Protein AF-A0A9X8VD33-F1 (afdb_monomer_lite)

Secondary structure (DSSP, 8-state):
--EE----TTSS-HHHHHH-TTS-HHHHHHHHHHHTT-EE----SSS---HHHHHHHHHHHHHHHHHHHT-

pLDDT: mean 97.25, std 4.63, range [62.94, 98.75]

Sequence (71 aa):
EIMGKINGAVGNYNAHIVAYPEVDWHQFSEAFVTSLGITWNPYTTQIEPHDYIAELFDCVARFNTILIDFD

InterPro domains:
  IPR008948 L-Aspartase-like [SSF48557] (2-70)
  IPR022761 Fumarate lyase, N-terminal [PF00206] (3-71)
  IPR047136 Adenylosuccinate lyase PurB, bacteria [PTHR43411] (1-71)

Radius of gyration: 17.24 Å; chains: 1; bounding box: 39×19×53 Å

Foldseek 3Di:
DAEDWDQPQFLPVVVVCVVPVPDPVLVVGCCVQVVVVHHYDNDDTNDDPCVVVVVVVVVVVVVVVVVVVVD

Organism: Serratia marcescens (NCBI:txid615)

Structure (mmCIF, N/CA/C/O backbone):
data_AF-A0A9X8VD33-F1
#
_entry.id   AF-A0A9X8VD33-F1
#
loop_
_atom_site.group_PDB
_atom_site.id
_atom_site.type_symbol
_atom_site.label_atom_id
_atom_site.label_alt_id
_atom_site.label_comp_id
_atom_site.label_asym_id
_atom_site.label_entity_id
_atom_site.label_seq_id
_atom_site.pdbx_PDB_ins_code
_atom_site.Cartn_x
_atom_site.Cartn_y
_atom_site.Cartn_z
_atom_site.occupancy
_atom_site.B_iso_or_equiv
_atom_site.auth_seq_id
_atom_site.auth_comp_id
_atom_site.auth_asym_id
_atom_site.auth_atom_id
_atom_site.pdbx_PDB_model_num
ATOM 1 N N . GLU A 1 1 ? -10.672 -0.808 5.397 1.00 84.12 1 GLU A N 1
ATOM 2 C CA . GLU A 1 1 ? -10.119 -2.067 4.833 1.00 84.12 1 GLU A CA 1
ATOM 3 C C . GLU A 1 1 ? -8.659 -2.188 5.262 1.00 84.12 1 GLU A C 1
ATOM 5 O O . GLU A 1 1 ? -8.090 -1.170 5.624 1.00 84.12 1 GLU A O 1
ATOM 10 N N . ILE A 1 2 ? -8.044 -3.376 5.290 1.00 93.88 2 ILE A N 1
ATOM 11 C CA . ILE A 1 2 ? -6.595 -3.472 5.566 1.00 93.88 2 ILE A CA 1
ATOM 12 C C . ILE A 1 2 ? -5.854 -3.220 4.254 1.00 93.88 2 ILE A C 1
ATOM 14 O O . ILE A 1 2 ? -6.113 -3.930 3.278 1.00 93.88 2 ILE A O 1
ATOM 18 N N . MET A 1 3 ? -4.957 -2.228 4.231 1.00 97.56 3 MET A N 1
ATOM 19 C CA . MET A 1 3 ? -4.232 -1.826 3.022 1.00 97.56 3 MET A CA 1
ATOM 20 C C . MET A 1 3 ? -2.762 -2.262 3.039 1.00 97.56 3 MET A C 1
ATOM 22 O O . MET A 1 3 ? -2.131 -2.357 4.092 1.00 97.56 3 MET A O 1
ATOM 26 N N . GLY A 1 4 ? -2.206 -2.524 1.856 1.00 98.00 4 GLY A N 1
ATOM 27 C CA . GLY A 1 4 ? -0.819 -2.950 1.673 1.00 98.00 4 GLY A CA 1
ATOM 28 C C . GLY A 1 4 ? -0.219 -2.451 0.362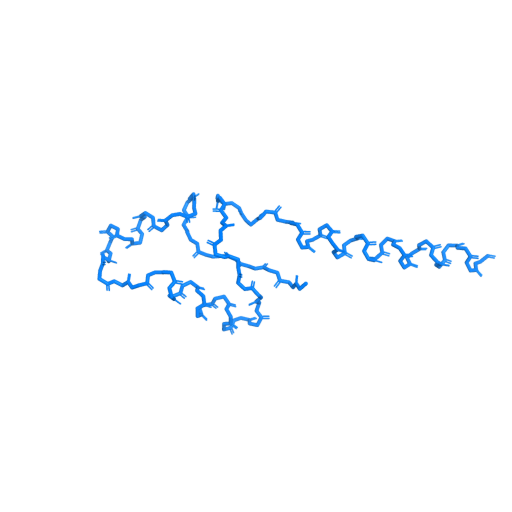 1.00 98.00 4 GLY A C 1
ATOM 29 O O . GLY A 1 4 ? -0.935 -2.109 -0.577 1.00 98.00 4 GLY A O 1
ATOM 30 N N . LYS A 1 5 ? 1.116 -2.410 0.292 1.00 98.50 5 LYS A N 1
ATOM 31 C CA . LYS A 1 5 ? 1.861 -1.867 -0.854 1.00 98.50 5 LYS A CA 1
ATOM 32 C C . LYS A 1 5 ? 3.131 -2.661 -1.150 1.00 98.50 5 LYS A C 1
ATOM 34 O O . LYS A 1 5 ? 3.768 -3.172 -0.229 1.00 98.50 5 LYS A O 1
ATOM 39 N N . ILE A 1 6 ? 3.564 -2.666 -2.412 1.00 98.56 6 ILE A N 1
ATOM 40 C CA . ILE A 1 6 ? 4.915 -3.089 -2.816 1.00 98.56 6 ILE A CA 1
ATOM 41 C C . ILE A 1 6 ? 5.357 -2.365 -4.097 1.00 98.56 6 ILE A C 1
ATOM 43 O O . ILE A 1 6 ? 5.001 -2.745 -5.203 1.00 98.56 6 ILE A O 1
ATOM 47 N N . ASN A 1 7 ? 6.126 -1.285 -3.959 1.00 98.38 7 ASN A N 1
ATOM 48 C CA . ASN A 1 7 ? 6.501 -0.405 -5.080 1.00 98.38 7 ASN A CA 1
ATOM 49 C C . ASN A 1 7 ? 7.919 0.191 -4.944 1.00 98.38 7 ASN A C 1
ATOM 51 O O . ASN A 1 7 ? 8.265 1.224 -5.521 1.00 98.38 7 ASN A O 1
ATOM 55 N N . GLY A 1 8 ? 8.787 -0.507 -4.205 1.00 97.81 8 GLY A N 1
ATOM 56 C CA . GLY A 1 8 ? 1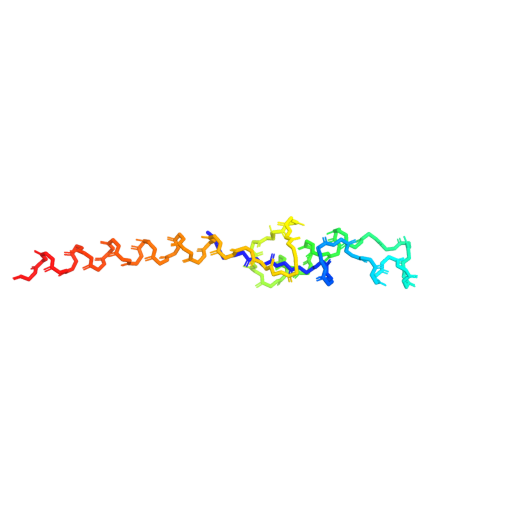0.207 -0.182 -4.071 1.00 97.81 8 GLY A CA 1
ATOM 57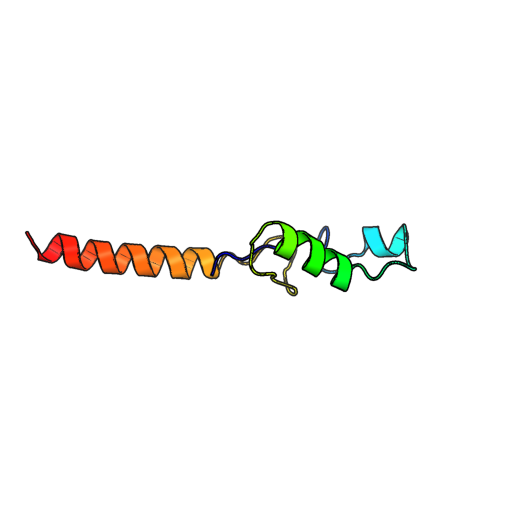 C C . GLY A 1 8 ? 10.528 0.949 -3.094 1.00 97.81 8 GLY A C 1
ATOM 58 O O . GLY A 1 8 ? 9.712 1.323 -2.254 1.00 97.81 8 GLY A O 1
ATOM 59 N N . ALA A 1 9 ? 11.761 1.461 -3.199 1.00 97.19 9 ALA A N 1
ATOM 60 C CA . ALA A 1 9 ? 12.373 2.341 -2.200 1.00 97.19 9 ALA A CA 1
ATOM 61 C C . ALA A 1 9 ? 11.573 3.617 -1.913 1.00 97.19 9 ALA A C 1
ATOM 63 O O . ALA A 1 9 ? 11.544 4.064 -0.776 1.00 97.19 9 ALA A O 1
ATOM 64 N N . VAL A 1 10 ? 10.938 4.200 -2.931 1.00 97.56 10 VAL A N 1
ATOM 65 C CA . VAL A 1 10 ? 10.232 5.490 -2.822 1.00 97.56 10 VAL A CA 1
ATOM 66 C C . VAL A 1 10 ? 8.889 5.499 -3.555 1.00 97.56 10 VAL A C 1
ATOM 68 O O . VAL A 1 10 ? 8.389 6.565 -3.887 1.00 97.56 10 VAL A O 1
ATOM 71 N N . GLY A 1 11 ? 8.322 4.327 -3.848 1.00 97.81 11 GLY A N 1
ATOM 72 C CA . GLY A 1 11 ? 6.990 4.236 -4.454 1.00 97.81 11 GLY A CA 1
ATOM 73 C C . GLY A 1 11 ? 6.922 4.103 -5.978 1.00 97.81 11 GLY A C 1
ATOM 74 O O . GLY A 1 11 ? 5.836 3.938 -6.514 1.00 97.81 11 GLY A O 1
ATOM 75 N N . ASN A 1 12 ? 8.060 4.152 -6.682 1.00 98.31 12 ASN A N 1
ATOM 76 C CA . ASN A 1 12 ? 8.101 4.305 -8.147 1.00 98.31 12 ASN A CA 1
ATOM 77 C C . ASN A 1 12 ? 8.703 3.113 -8.908 1.00 98.31 12 ASN A C 1
ATOM 79 O O . ASN A 1 12 ? 9.087 3.252 -10.063 1.00 98.31 12 ASN A O 1
ATOM 83 N N . TYR A 1 13 ? 8.875 1.956 -8.269 1.00 98.25 13 TYR A N 1
ATOM 84 C CA . TYR A 1 13 ? 9.402 0.738 -8.906 1.00 98.25 13 TYR A CA 1
ATOM 85 C C . TYR A 1 13 ? 10.819 0.841 -9.520 1.00 98.25 13 TYR A C 1
ATOM 87 O O . TYR A 1 13 ? 11.268 -0.128 -10.119 1.00 98.25 13 TYR A O 1
ATOM 95 N N . ASN A 1 14 ? 11.569 1.933 -9.307 1.00 98.25 14 ASN A N 1
ATOM 96 C CA . ASN A 1 14 ? 12.853 2.241 -9.971 1.00 98.25 14 ASN A CA 1
ATOM 97 C C . ASN A 1 14 ? 13.807 1.043 -10.154 1.00 98.25 14 ASN A C 1
ATOM 99 O O . ASN A 1 14 ? 14.222 0.749 -11.268 1.00 98.25 14 ASN A O 1
ATOM 103 N N . ALA A 1 15 ? 14.144 0.332 -9.072 1.00 98.25 15 ALA A N 1
ATOM 104 C CA . ALA A 1 15 ? 15.067 -0.805 -9.139 1.00 98.25 15 ALA A CA 1
ATOM 105 C C . ALA A 1 15 ? 14.517 -1.981 -9.966 1.00 98.25 15 ALA A C 1
ATOM 107 O O . ALA A 1 15 ? 15.270 -2.656 -10.660 1.00 98.25 15 ALA A O 1
ATOM 108 N N . HIS A 1 16 ? 13.204 -2.199 -9.910 1.00 98.31 16 HIS A N 1
ATOM 109 C CA . HIS A 1 16 ? 12.524 -3.274 -10.624 1.00 98.31 16 HIS A CA 1
ATOM 110 C C . HIS A 1 16 ? 12.530 -2.992 -12.129 1.00 98.31 16 HIS A C 1
ATOM 112 O O . HIS A 1 16 ? 12.930 -3.851 -12.905 1.00 98.31 16 HIS A O 1
ATOM 118 N N . ILE A 1 17 ? 12.197 -1.756 -12.520 1.00 98.38 17 ILE A N 1
ATOM 119 C CA . ILE A 1 17 ? 12.205 -1.305 -13.920 1.00 98.38 17 ILE A CA 1
ATOM 120 C C . ILE A 1 17 ? 13.622 -1.332 -14.509 1.00 98.38 17 ILE A C 1
ATOM 122 O O . ILE A 1 17 ? 13.790 -1.700 -15.665 1.00 98.38 17 ILE A O 1
ATOM 126 N N . VAL A 1 18 ? 14.656 -0.975 -13.735 1.00 98.38 18 VAL A N 1
ATOM 127 C CA . VAL A 1 18 ? 16.052 -1.048 -14.212 1.00 98.38 18 VAL A CA 1
ATOM 128 C C . VAL A 1 18 ? 16.484 -2.491 -14.480 1.00 98.38 18 VAL A C 1
ATOM 130 O O . VAL A 1 18 ? 17.195 -2.739 -15.450 1.00 98.38 18 VAL A O 1
ATOM 133 N N . ALA A 1 19 ? 16.086 -3.435 -13.624 1.00 98.38 19 ALA A N 1
ATOM 134 C CA . ALA A 1 19 ? 16.474 -4.836 -13.766 1.00 98.38 19 ALA A CA 1
ATOM 135 C C . ALA A 1 19 ? 15.649 -5.583 -14.828 1.00 98.38 19 ALA A C 1
ATOM 137 O O . ALA A 1 19 ? 16.208 -6.400 -15.553 1.00 98.38 19 ALA A O 1
ATOM 138 N N . TYR A 1 20 ? 14.348 -5.295 -14.914 1.00 98.38 20 TYR A N 1
ATOM 139 C CA . TYR A 1 20 ? 13.395 -5.948 -15.816 1.00 98.38 20 TYR A CA 1
ATOM 140 C C . TYR A 1 20 ? 12.393 -4.913 -16.356 1.00 98.38 20 TYR A C 1
ATOM 142 O O . TYR A 1 20 ? 11.291 -4.764 -15.812 1.00 98.38 20 TYR A O 1
ATOM 150 N N . PRO A 1 21 ? 12.774 -4.144 -17.387 1.00 98.06 21 PRO A N 1
ATOM 151 C CA . PRO A 1 21 ? 11.934 -3.087 -17.954 1.00 98.06 21 PRO A CA 1
ATOM 152 C C . PRO A 1 21 ? 10.689 -3.604 -18.692 1.00 98.06 21 PRO A C 1
ATOM 154 O O . PRO A 1 21 ? 9.751 -2.844 -18.910 1.00 98.06 21 PRO A O 1
ATOM 157 N N . GLU A 1 22 ? 10.672 -4.872 -19.095 1.00 98.44 22 GLU A N 1
ATOM 158 C CA . GLU A 1 22 ? 9.580 -5.514 -19.832 1.00 98.44 22 GLU A CA 1
ATOM 159 C C . GLU A 1 22 ? 8.421 -6.002 -18.950 1.00 98.44 22 GLU A C 1
ATOM 161 O O . GLU A 1 22 ? 7.357 -6.343 -19.469 1.00 98.44 22 GLU A O 1
ATOM 166 N N . VAL A 1 23 ? 8.615 -6.053 -17.630 1.00 98.44 23 VAL A N 1
ATOM 167 C CA . VAL A 1 23 ? 7.599 -6.512 -16.676 1.00 98.44 23 VAL A CA 1
ATOM 168 C C . VAL A 1 23 ? 6.715 -5.339 -16.252 1.00 98.44 23 VAL A C 1
ATOM 170 O O . VAL A 1 23 ? 7.212 -4.303 -15.807 1.00 98.44 23 VAL A O 1
ATOM 173 N N . ASP A 1 24 ? 5.392 -5.516 -16.320 1.00 98.44 24 ASP A N 1
ATOM 174 C CA . ASP A 1 24 ? 4.442 -4.577 -15.716 1.00 98.44 24 ASP A CA 1
ATOM 175 C C . ASP A 1 24 ? 4.457 -4.725 -14.186 1.00 98.44 24 ASP A C 1
ATOM 177 O O . ASP A 1 24 ? 3.730 -5.517 -13.580 1.00 98.44 24 ASP A O 1
ATOM 181 N N . TRP A 1 25 ? 5.336 -3.953 -13.550 1.00 98.62 25 TRP A N 1
ATOM 182 C CA . TRP A 1 25 ? 5.512 -3.962 -12.100 1.00 98.62 25 TRP A CA 1
ATOM 183 C C . TRP A 1 25 ? 4.318 -3.400 -11.329 1.00 98.62 25 TRP A C 1
ATOM 185 O O . TRP A 1 25 ? 4.137 -3.751 -10.162 1.00 98.62 25 TRP A O 1
ATOM 195 N N . HIS A 1 26 ? 3.496 -2.562 -11.963 1.00 98.56 26 HIS A N 1
ATOM 196 C CA . HIS A 1 26 ? 2.288 -2.027 -11.347 1.00 98.56 26 HIS A CA 1
ATOM 197 C C . HIS A 1 26 ? 1.231 -3.130 -11.241 1.00 98.56 26 HIS A C 1
ATOM 199 O O . HIS A 1 26 ? 0.724 -3.391 -10.151 1.00 98.56 26 HIS A O 1
ATOM 205 N N . GLN A 1 27 ? 0.998 -3.862 -12.335 1.00 98.69 27 GLN A N 1
ATOM 206 C CA . GLN A 1 27 ? 0.116 -5.029 -12.336 1.00 98.69 27 GLN A CA 1
ATOM 207 C C . GLN A 1 27 ? 0.636 -6.148 -11.419 1.00 98.69 27 GLN A C 1
ATOM 209 O O . GLN A 1 27 ? -0.139 -6.766 -10.688 1.00 98.69 27 GLN A O 1
ATOM 214 N N . PHE A 1 28 ? 1.950 -6.402 -11.414 1.00 98.75 28 PHE A N 1
ATOM 215 C CA . PHE A 1 28 ? 2.559 -7.375 -10.504 1.00 98.75 28 PHE A CA 1
ATOM 216 C C . PHE A 1 28 ? 2.314 -7.009 -9.032 1.00 98.75 28 PHE A C 1
ATOM 218 O O . PHE A 1 28 ? 1.984 -7.879 -8.227 1.00 98.75 28 PHE A O 1
ATOM 225 N N . SER A 1 29 ? 2.465 -5.728 -8.678 1.00 98.69 29 SER A N 1
ATOM 226 C CA . SER A 1 29 ? 2.243 -5.229 -7.317 1.00 98.69 29 SER A CA 1
ATOM 227 C C . SER A 1 29 ? 0.811 -5.472 -6.850 1.00 98.69 29 SER A C 1
ATOM 229 O O . SER A 1 29 ? 0.607 -6.012 -5.760 1.00 98.69 29 SER A O 1
ATOM 231 N N . GLU A 1 30 ? -0.170 -5.147 -7.694 1.00 98.75 30 GLU A N 1
ATOM 232 C CA . GLU A 1 30 ? -1.587 -5.382 -7.415 1.00 98.75 30 GLU A CA 1
ATOM 233 C C . GLU A 1 30 ? -1.877 -6.866 -7.203 1.00 98.75 30 GLU A C 1
ATOM 235 O O . GLU A 1 30 ? -2.439 -7.255 -6.176 1.00 98.75 30 GLU A O 1
ATOM 240 N N . ALA A 1 31 ? -1.445 -7.712 -8.142 1.00 98.69 31 ALA A N 1
ATOM 241 C CA . ALA A 1 31 ? -1.658 -9.152 -8.068 1.00 98.69 31 ALA A CA 1
ATOM 242 C C . ALA A 1 31 ? -1.014 -9.753 -6.810 1.00 98.69 31 ALA A C 1
ATOM 244 O O . ALA A 1 31 ? -1.629 -10.567 -6.123 1.00 98.69 31 ALA A O 1
ATOM 245 N N . PHE A 1 32 ? 0.202 -9.324 -6.463 1.00 98.75 32 PHE A N 1
ATOM 246 C CA . PHE A 1 32 ? 0.883 -9.795 -5.264 1.00 98.75 32 PHE A CA 1
ATOM 247 C C . PHE A 1 32 ? 0.139 -9.391 -3.988 1.00 98.75 32 PHE A C 1
ATOM 249 O O . PHE A 1 32 ? -0.149 -10.252 -3.159 1.00 98.75 32 PHE A O 1
ATOM 256 N N . VAL A 1 33 ? -0.212 -8.111 -3.825 1.00 98.56 33 VAL A N 1
ATOM 257 C CA . VAL A 1 33 ? -0.871 -7.638 -2.596 1.00 98.56 33 VAL A CA 1
ATOM 258 C C . VAL A 1 33 ? -2.261 -8.255 -2.443 1.00 98.56 33 VAL A C 1
ATOM 260 O O . VAL A 1 33 ? -2.599 -8.742 -1.364 1.00 98.56 33 VAL A O 1
ATOM 263 N N . THR A 1 34 ? -3.035 -8.322 -3.526 1.00 98.38 34 THR A N 1
ATOM 264 C CA . THR A 1 34 ? -4.370 -8.938 -3.503 1.00 98.38 34 THR A CA 1
ATOM 265 C C . THR A 1 34 ? -4.322 -10.451 -3.281 1.00 98.38 34 THR A C 1
ATOM 267 O O . THR A 1 34 ? -5.203 -10.987 -2.610 1.00 98.38 34 THR A O 1
ATOM 270 N N . SER A 1 35 ? -3.268 -11.149 -3.729 1.00 98.56 35 SER A N 1
ATOM 271 C CA . SER A 1 35 ? -3.082 -12.581 -3.436 1.00 98.56 35 SER A CA 1
ATOM 272 C C . SER A 1 35 ? -2.923 -12.888 -1.942 1.00 98.56 35 SER A C 1
ATOM 274 O O . SER A 1 35 ? -3.185 -14.010 -1.513 1.00 98.56 35 SER A O 1
ATOM 276 N N . LEU A 1 36 ? -2.542 -11.888 -1.137 1.00 98.38 36 LEU A N 1
ATOM 277 C CA . LEU A 1 36 ? -2.447 -11.990 0.321 1.00 98.38 36 LEU A CA 1
ATOM 278 C C . LEU A 1 36 ? -3.778 -11.684 1.031 1.00 98.38 36 LEU A C 1
ATOM 280 O O . LEU A 1 36 ? -3.827 -11.700 2.259 1.00 98.38 36 LEU A O 1
ATOM 284 N N . GLY A 1 37 ? -4.851 -11.387 0.288 1.00 97.88 37 GLY A N 1
ATOM 285 C CA . GLY A 1 37 ? -6.141 -10.978 0.853 1.00 97.88 37 GLY A CA 1
ATOM 286 C C . GLY A 1 37 ? -6.149 -9.547 1.404 1.00 97.88 37 GLY A C 1
ATOM 287 O O . GLY A 1 37 ? -6.988 -9.221 2.241 1.00 97.88 37 GLY A O 1
ATOM 288 N N . ILE A 1 38 ? -5.209 -8.703 0.966 1.00 97.94 38 ILE A N 1
ATOM 289 C CA . ILE A 1 38 ? -5.054 -7.310 1.405 1.00 97.94 38 ILE A CA 1
A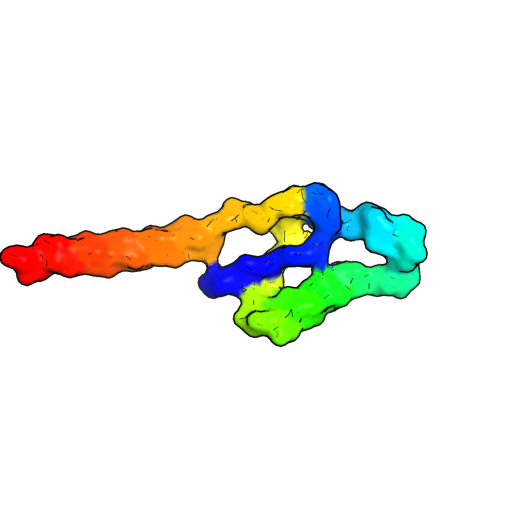TOM 290 C C . ILE A 1 38 ? -5.530 -6.367 0.292 1.00 97.94 38 ILE A C 1
ATOM 292 O O . ILE A 1 38 ? -5.375 -6.660 -0.894 1.00 97.94 38 ILE A O 1
ATOM 296 N N . THR A 1 39 ? -6.088 -5.215 0.669 1.00 98.19 39 THR A N 1
ATOM 297 C CA . THR A 1 39 ? -6.470 -4.166 -0.288 1.00 98.19 39 THR A CA 1
ATOM 298 C C . THR A 1 39 ? -5.225 -3.439 -0.778 1.00 98.19 39 THR A C 1
ATOM 300 O O . THR A 1 39 ? -4.381 -3.014 0.012 1.00 98.19 39 THR A O 1
ATOM 303 N N . TRP A 1 40 ? -5.071 -3.303 -2.088 1.00 98.56 40 TRP A N 1
ATOM 304 C CA . TRP A 1 40 ? -3.864 -2.719 -2.654 1.00 98.56 40 TRP A CA 1
ATOM 305 C C . TRP A 1 40 ? -3.866 -1.188 -2.601 1.00 98.56 40 TRP A C 1
ATOM 307 O O . TRP A 1 40 ? -4.844 -0.545 -2.975 1.00 98.56 40 TRP A O 1
ATOM 317 N N . ASN A 1 41 ? -2.747 -0.608 -2.159 1.00 98.31 41 ASN A N 1
ATOM 318 C CA . ASN A 1 41 ? -2.479 0.824 -2.213 1.00 98.31 41 ASN A CA 1
ATOM 319 C C . ASN A 1 41 ? -1.431 1.126 -3.309 1.00 98.31 41 ASN A C 1
ATOM 321 O O . ASN A 1 41 ? -0.234 0.920 -3.071 1.00 98.31 41 ASN A O 1
ATOM 325 N N . PRO A 1 42 ? -1.844 1.607 -4.499 1.00 97.81 42 PRO A N 1
ATOM 326 C CA . PRO A 1 42 ? -0.922 1.865 -5.607 1.00 97.81 42 PRO A CA 1
ATOM 327 C C . PRO A 1 42 ? -0.004 3.071 -5.364 1.00 97.81 42 PRO A C 1
ATOM 329 O O . PRO A 1 42 ? 1.118 3.107 -5.879 1.00 97.81 42 PRO A O 1
ATOM 332 N N . TYR A 1 43 ? -0.448 4.047 -4.564 1.00 98.19 43 TYR A N 1
ATOM 333 C CA . TYR A 1 43 ? 0.243 5.319 -4.369 1.00 98.19 43 TYR A CA 1
ATOM 334 C C . TYR A 1 43 ? 0.778 5.435 -2.954 1.00 98.19 43 TYR A C 1
ATOM 336 O O . TYR A 1 43 ? 0.082 5.825 -2.020 1.00 98.19 43 TYR A O 1
ATOM 344 N N . THR A 1 44 ? 2.063 5.143 -2.804 1.00 98.25 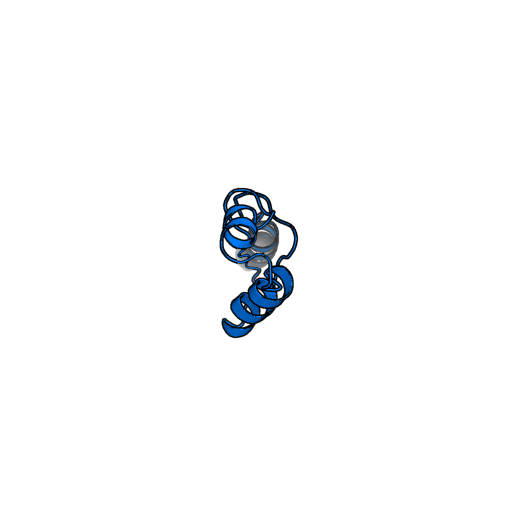44 THR A N 1
ATOM 345 C CA . THR A 1 44 ? 2.749 5.287 -1.525 1.00 98.25 44 THR A CA 1
ATOM 346 C C . THR A 1 44 ? 4.109 5.923 -1.726 1.00 98.25 44 THR A C 1
ATOM 348 O O . THR A 1 44 ? 4.645 5.945 -2.831 1.00 98.25 44 THR A O 1
ATOM 351 N N . THR A 1 45 ? 4.708 6.397 -0.642 1.00 98.00 45 THR A N 1
ATOM 352 C CA . THR A 1 45 ? 6.130 6.740 -0.643 1.00 98.00 45 THR A CA 1
ATOM 353 C C . THR A 1 45 ? 6.940 5.480 -0.307 1.00 98.00 45 THR A C 1
ATOM 355 O O . THR A 1 45 ? 6.569 4.358 -0.674 1.00 98.00 45 THR A O 1
ATOM 358 N N . GLN A 1 46 ? 8.043 5.630 0.426 1.00 98.31 46 GLN A N 1
ATOM 359 C CA . GLN A 1 46 ? 8.779 4.501 0.985 1.00 98.31 46 GLN A CA 1
ATOM 360 C C . GLN A 1 46 ? 7.922 3.642 1.927 1.00 98.31 46 GLN A C 1
ATOM 362 O O . GLN A 1 46 ? 8.133 2.430 1.997 1.00 98.31 46 GLN A O 1
ATOM 367 N N . ILE A 1 47 ? 6.954 4.238 2.622 1.00 97.94 47 ILE A N 1
ATOM 368 C CA . ILE A 1 47 ? 6.048 3.554 3.553 1.00 97.94 47 ILE A CA 1
ATOM 369 C C . ILE A 1 47 ? 4.623 3.548 3.007 1.00 97.94 47 ILE A C 1
ATOM 371 O O . ILE A 1 47 ? 4.272 4.389 2.183 1.00 97.94 47 ILE A O 1
ATOM 375 N N . GLU A 1 48 ? 3.815 2.601 3.474 1.00 98.00 48 GLU A N 1
ATOM 376 C CA . GLU A 1 48 ? 2.354 2.714 3.397 1.00 98.00 48 GLU A CA 1
ATOM 377 C C . GLU A 1 48 ? 1.920 3.877 4.322 1.00 98.00 48 GLU A C 1
ATOM 379 O O . GLU A 1 48 ? 2.541 4.037 5.372 1.00 98.00 48 GLU A O 1
ATOM 384 N N . PRO A 1 49 ? 0.968 4.746 3.933 1.00 97.62 49 PRO A N 1
ATOM 385 C CA . PRO A 1 49 ? 0.671 5.985 4.667 1.00 97.62 49 PRO A CA 1
ATOM 386 C C . PRO A 1 49 ? 0.026 5.790 6.047 1.00 97.62 49 PRO A C 1
ATOM 388 O O . PRO A 1 49 ? 0.003 6.734 6.831 1.00 97.62 49 PRO A O 1
ATOM 391 N N . HIS A 1 50 ? -0.446 4.584 6.371 1.00 97.69 50 HIS A N 1
ATOM 392 C CA . HIS A 1 50 ? -1.045 4.206 7.653 1.00 97.69 50 HIS A CA 1
ATOM 393 C C . HIS A 1 50 ? -2.417 4.828 7.946 1.00 97.69 50 HIS A C 1
ATOM 395 O O . HIS A 1 50 ? -2.935 4.657 9.051 1.00 97.69 50 HIS A O 1
ATOM 401 N N . ASP A 1 51 ? -3.056 5.456 6.957 1.00 97.25 51 ASP A N 1
ATOM 402 C CA . ASP A 1 51 ? -4.403 6.025 7.095 1.00 97.25 51 ASP A CA 1
ATOM 403 C C . ASP A 1 51 ? -5.425 4.956 7.523 1.00 97.25 51 ASP A C 1
ATOM 405 O O . ASP A 1 51 ? -6.221 5.176 8.436 1.00 97.25 51 ASP A O 1
ATOM 409 N N . TYR A 1 52 ? -5.336 3.741 6.967 1.00 97.19 52 TYR A N 1
ATOM 410 C CA . TYR A 1 52 ? -6.248 2.650 7.332 1.00 97.19 52 TYR A CA 1
ATOM 411 C C . TYR A 1 52 ? -6.094 2.195 8.797 1.00 97.19 52 TYR A C 1
ATOM 413 O O . TYR A 1 52 ? -7.046 1.693 9.400 1.00 97.19 52 TYR A O 1
ATOM 421 N N . ILE A 1 53 ? -4.898 2.352 9.382 1.00 97.75 53 ILE A N 1
ATOM 422 C CA . ILE A 1 53 ? -4.647 2.035 10.794 1.00 97.75 53 ILE A CA 1
ATOM 423 C C . ILE A 1 53 ? -5.327 3.083 11.673 1.00 97.75 53 ILE A C 1
ATOM 425 O O . ILE A 1 53 ? -5.948 2.720 12.673 1.00 97.75 53 ILE A O 1
ATOM 429 N N . ALA A 1 54 ? -5.258 4.361 11.285 1.00 97.81 54 ALA A N 1
ATOM 430 C CA . ALA A 1 54 ? -5.971 5.431 11.974 1.00 97.81 54 ALA A CA 1
ATOM 431 C C . ALA A 1 54 ? -7.488 5.190 11.940 1.00 97.81 54 ALA A C 1
ATOM 433 O O . ALA A 1 54 ? -8.124 5.191 12.990 1.00 97.81 54 ALA A O 1
ATOM 434 N N . GLU A 1 55 ? -8.058 4.856 10.778 1.00 97.25 55 GLU A N 1
ATOM 435 C CA . GLU A 1 55 ? -9.486 4.528 10.653 1.00 97.25 55 GLU A CA 1
ATOM 436 C C . GLU A 1 55 ? -9.909 3.349 11.546 1.00 97.25 55 GLU A C 1
ATOM 438 O O . GLU A 1 55 ? -10.962 3.385 12.197 1.00 97.25 55 GLU A O 1
ATOM 443 N N . LEU A 1 56 ? -9.084 2.297 11.590 1.00 97.88 56 LEU A N 1
ATOM 444 C CA . LEU A 1 56 ? -9.324 1.126 12.428 1.00 97.88 56 LEU A CA 1
ATOM 445 C C . LEU A 1 56 ? -9.309 1.502 13.913 1.00 97.88 56 LEU A C 1
ATOM 447 O O . LEU A 1 56 ? -10.228 1.138 14.652 1.00 97.88 56 LEU A O 1
ATOM 451 N N . PHE A 1 57 ? -8.286 2.233 14.354 1.00 98.38 57 PHE A N 1
ATOM 452 C CA . PHE A 1 57 ? -8.142 2.637 15.751 1.00 98.38 57 PHE A CA 1
ATOM 453 C C . PHE A 1 57 ? -9.202 3.645 16.172 1.00 98.38 57 PHE A C 1
ATOM 455 O O . PHE A 1 57 ? -9.703 3.536 17.287 1.00 98.38 57 PHE A O 1
ATOM 462 N N . ASP A 1 58 ? -9.636 4.535 15.285 1.00 98.50 58 ASP A N 1
ATOM 463 C CA . ASP A 1 58 ? -10.754 5.437 15.545 1.00 98.50 58 ASP A CA 1
ATOM 464 C C . ASP A 1 58 ? -12.062 4.666 15.757 1.00 98.50 58 ASP A C 1
ATOM 466 O O . ASP A 1 58 ? -12.862 5.007 16.630 1.00 98.50 58 ASP A O 1
ATOM 470 N N . CYS A 1 59 ? -12.296 3.594 14.994 1.00 98.06 59 CYS A N 1
ATOM 471 C CA . CYS A 1 59 ? -13.455 2.726 15.198 1.00 98.06 59 CYS A CA 1
ATOM 472 C C . CYS A 1 59 ? -13.400 2.007 16.553 1.00 98.06 59 CYS A C 1
ATOM 474 O O . CYS A 1 59 ? -14.380 2.019 17.300 1.00 98.06 59 CYS A O 1
ATOM 476 N N . VAL A 1 60 ? -12.240 1.441 16.900 1.00 98.44 60 VAL A N 1
ATOM 477 C CA . VAL A 1 60 ? -12.016 0.782 18.196 1.00 98.44 60 VAL A CA 1
ATOM 478 C C . VAL A 1 60 ? -12.158 1.775 19.351 1.00 98.44 60 VAL A C 1
ATOM 480 O O . VAL A 1 60 ? -12.797 1.464 20.351 1.00 98.44 60 VAL A O 1
ATOM 483 N N . ALA A 1 61 ? -11.624 2.988 19.211 1.00 98.56 61 ALA A N 1
ATOM 484 C CA . ALA A 1 61 ? -11.742 4.037 20.213 1.00 98.56 61 ALA A CA 1
ATOM 485 C C . ALA A 1 61 ? -13.209 4.419 20.450 1.00 98.56 61 ALA A C 1
ATOM 487 O O . ALA A 1 61 ? -13.640 4.460 21.599 1.00 98.56 61 ALA A O 1
ATOM 488 N N . ARG A 1 62 ? -14.001 4.605 19.382 1.00 98.38 62 ARG A N 1
ATOM 489 C CA . ARG A 1 62 ? -15.449 4.859 19.494 1.00 98.38 62 ARG A CA 1
ATOM 490 C C . ARG A 1 62 ? -16.188 3.715 20.188 1.00 98.38 62 ARG A C 1
ATOM 492 O O . ARG A 1 62 ? -17.043 3.974 21.030 1.00 98.38 62 ARG A O 1
ATOM 499 N N . PHE A 1 63 ? -15.853 2.466 19.863 1.00 98.44 63 PHE A N 1
ATOM 500 C CA . PHE A 1 63 ? -16.417 1.301 20.546 1.00 98.44 63 PHE A CA 1
ATOM 501 C C . PHE A 1 63 ? -16.078 1.307 22.045 1.00 98.44 63 PHE A C 1
ATOM 503 O O . PHE A 1 63 ? -16.960 1.120 22.880 1.00 98.44 63 PHE A O 1
ATOM 510 N N . ASN A 1 64 ? -14.827 1.605 22.398 1.00 98.31 64 ASN A N 1
ATOM 511 C CA . ASN A 1 64 ? -14.401 1.707 23.792 1.00 98.31 64 ASN A CA 1
ATOM 512 C C . ASN A 1 64 ? -15.106 2.851 24.532 1.00 98.31 64 ASN A C 1
ATOM 514 O O . ASN A 1 64 ? -15.443 2.684 25.696 1.00 98.31 64 ASN A O 1
ATOM 518 N N . THR A 1 65 ? -15.367 3.989 23.881 1.00 98.44 65 THR A N 1
ATOM 519 C CA . THR A 1 65 ? -16.136 5.089 24.486 1.00 98.44 65 THR A CA 1
ATOM 520 C C . THR A 1 65 ? -17.547 4.650 24.868 1.00 98.44 65 THR A C 1
ATOM 522 O O . THR A 1 65 ? -17.989 4.967 25.965 1.00 98.44 65 THR A O 1
ATOM 525 N N . ILE A 1 66 ? -18.228 3.883 24.009 1.00 97.88 66 ILE A N 1
ATOM 526 C CA . ILE A 1 66 ? -19.545 3.314 24.336 1.00 97.88 66 ILE A CA 1
ATOM 527 C C . ILE A 1 66 ? -19.437 2.380 25.545 1.00 97.88 66 ILE A C 1
ATOM 529 O O . ILE A 1 66 ? -20.285 2.424 26.427 1.00 97.88 66 ILE A O 1
ATOM 533 N N . LEU A 1 67 ? -18.394 1.547 25.600 1.00 97.94 67 LEU A N 1
ATOM 534 C CA . LEU A 1 67 ? -18.190 0.617 26.709 1.00 97.94 67 LEU A CA 1
ATOM 535 C C . LEU A 1 67 ? -17.878 1.330 28.034 1.00 97.94 67 LEU A C 1
ATOM 537 O O . LEU A 1 67 ? -18.308 0.859 29.078 1.00 97.94 67 LEU A O 1
ATOM 541 N N . ILE A 1 68 ? -17.155 2.453 27.993 1.00 97.56 68 ILE A N 1
ATOM 542 C CA . ILE A 1 68 ? -16.871 3.288 29.170 1.00 97.56 68 ILE A CA 1
ATOM 543 C C . ILE A 1 68 ? -18.154 3.921 29.725 1.00 97.56 68 ILE A C 1
ATOM 545 O O . ILE A 1 68 ? -18.284 4.022 30.935 1.00 97.56 68 ILE A O 1
ATOM 549 N N . ASP A 1 69 ? -19.074 4.353 28.859 1.00 96.19 69 ASP A N 1
ATOM 550 C CA . ASP A 1 69 ? -20.352 4.970 29.261 1.00 96.19 69 ASP A CA 1
ATOM 551 C C . ASP A 1 69 ? -21.408 3.940 29.706 1.00 96.19 69 ASP A C 1
ATOM 553 O O . ASP A 1 69 ? -22.438 4.295 30.271 1.00 96.19 69 ASP A O 1
ATOM 557 N N . PHE A 1 70 ? -21.184 2.655 29.417 1.00 87.56 70 PHE A N 1
ATOM 558 C CA . PHE A 1 70 ? -22.110 1.575 29.763 1.00 87.56 70 PHE A CA 1
ATOM 559 C C . PHE A 1 70 ? -22.032 1.139 31.240 1.00 87.56 70 PHE A C 1
ATOM 561 O O . PHE A 1 70 ? -22.960 0.479 31.711 1.00 87.56 70 PHE A O 1
ATOM 568 N N . ASP A 1 71 ? -20.946 1.483 31.941 1.00 62.94 71 ASP A N 1
AT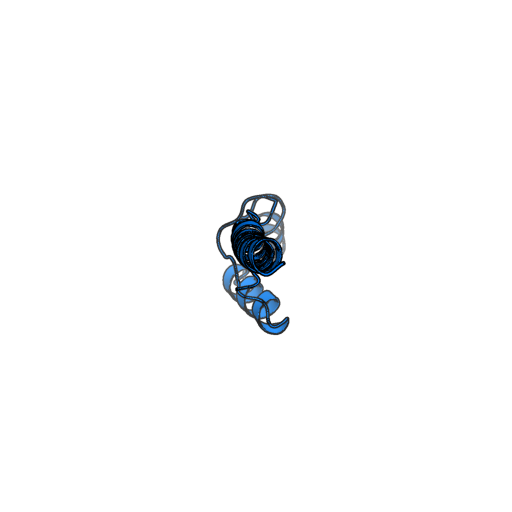OM 569 C CA . ASP A 1 71 ? -20.699 1.210 33.371 1.00 62.94 71 ASP A CA 1
ATOM 570 C C . ASP A 1 71 ? -21.132 2.405 34.249 1.00 62.94 71 ASP A C 1
ATOM 572 O O . ASP A 1 71 ? -21.691 2.180 35.350 1.00 62.94 71 ASP A O 1
#